Protein AF-A0A7K4CWM9-F1 (afdb_monomer_lite)

Foldseek 3Di:
DDDFDFDWDQDPVRFTWTFGQPDPVGRDTDTHGPQVVCCVVVVHHDDDDDDDDDPPPPD

Structure (mmCIF, N/CA/C/O backbone):
data_AF-A0A7K4CWM9-F1
#
_entry.id   AF-A0A7K4CWM9-F1
#
loop_
_atom_site.group_PDB
_atom_site.id
_atom_site.type_symbol
_atom_site.label_atom_id
_atom_site.label_alt_id
_atom_site.label_comp_id
_atom_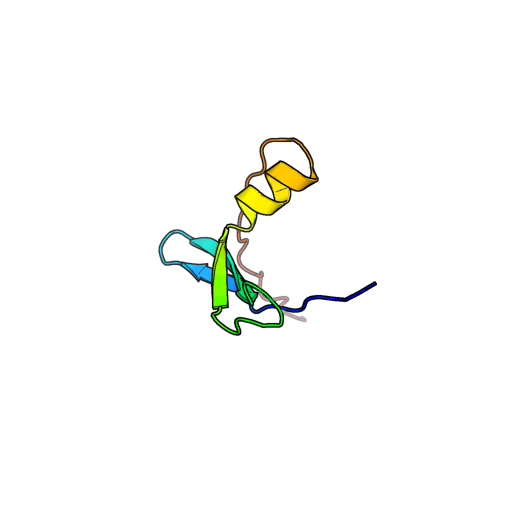site.label_a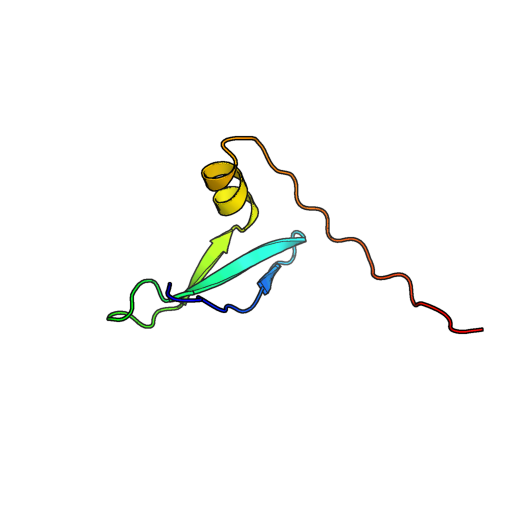sym_id
_atom_site.label_entity_id
_atom_site.label_seq_id
_atom_site.pdbx_PDB_ins_code
_atom_site.Cartn_x
_atom_site.Cartn_y
_atom_site.Cartn_z
_atom_site.occupancy
_atom_site.B_iso_or_equiv
_atom_site.auth_seq_id
_atom_site.auth_comp_id
_atom_site.auth_asym_id
_atom_site.auth_atom_id
_atom_site.pdbx_PDB_model_num
ATOM 1 N N . MET A 1 1 ? 19.563 10.460 6.863 1.00 47.41 1 MET A N 1
ATOM 2 C CA . MET A 1 1 ? 18.189 10.239 6.369 1.00 47.41 1 MET A CA 1
ATOM 3 C C . MET A 1 1 ? 18.309 9.484 5.062 1.00 47.41 1 MET A C 1
ATOM 5 O O . MET A 1 1 ? 18.864 10.034 4.122 1.00 47.41 1 MET A O 1
ATOM 9 N N . THR A 1 2 ? 17.919 8.213 5.034 1.00 47.72 2 THR A N 1
ATOM 10 C CA . THR A 1 2 ? 17.996 7.386 3.823 1.00 47.72 2 THR A CA 1
ATOM 11 C C . THR A 1 2 ? 16.683 7.552 3.073 1.00 47.72 2 THR A C 1
ATOM 13 O O . THR A 1 2 ? 15.637 7.157 3.580 1.00 47.72 2 THR A O 1
ATOM 16 N N . THR A 1 3 ? 16.710 8.197 1.911 1.00 49.72 3 THR A N 1
ATOM 17 C CA . THR A 1 3 ? 15.520 8.346 1.067 1.00 49.72 3 THR A CA 1
ATOM 18 C C . THR A 1 3 ? 15.294 7.038 0.317 1.00 49.72 3 THR A C 1
ATOM 20 O O . THR A 1 3 ? 16.122 6.653 -0.505 1.00 49.72 3 THR A O 1
ATOM 23 N N . ILE A 1 4 ? 14.195 6.346 0.612 1.00 61.16 4 ILE A N 1
ATOM 24 C CA . ILE A 1 4 ? 13.782 5.145 -0.121 1.00 61.16 4 ILE A CA 1
ATOM 25 C C . ILE A 1 4 ? 12.862 5.607 -1.252 1.00 61.16 4 ILE A C 1
ATOM 27 O O . ILE A 1 4 ? 11.820 6.206 -0.996 1.00 61.16 4 ILE A O 1
ATOM 31 N N . SER A 1 5 ? 13.266 5.376 -2.500 1.00 64.25 5 SER A N 1
ATOM 32 C CA . SER A 1 5 ? 12.428 5.593 -3.680 1.00 64.25 5 SER A CA 1
ATOM 33 C C . SER A 1 5 ? 11.970 4.244 -4.234 1.00 64.25 5 SER A C 1
ATOM 35 O O . SER A 1 5 ? 12.770 3.326 -4.410 1.00 64.25 5 SER A O 1
ATOM 37 N N . GLY A 1 6 ? 10.668 4.115 -4.484 1.00 68.06 6 GLY A N 1
ATOM 38 C CA . GLY A 1 6 ? 10.037 2.902 -5.003 1.00 68.06 6 GLY A CA 1
ATOM 39 C C . GLY A 1 6 ? 9.143 3.207 -6.201 1.00 68.06 6 GLY A C 1
ATOM 40 O O . GLY A 1 6 ? 8.789 4.361 -6.452 1.00 68.06 6 GLY A O 1
ATOM 41 N N . LYS A 1 7 ? 8.778 2.168 -6.956 1.00 72.12 7 LYS A N 1
ATOM 42 C CA . LYS A 1 7 ? 7.720 2.276 -7.968 1.00 72.12 7 LYS A CA 1
ATOM 43 C C . LYS A 1 7 ? 6.380 2.037 -7.286 1.00 72.12 7 LYS A C 1
ATOM 45 O O . LYS A 1 7 ? 6.221 1.029 -6.599 1.00 72.12 7 LYS A O 1
ATOM 50 N N . LEU A 1 8 ? 5.447 2.957 -7.504 1.00 76.38 8 LEU A N 1
ATOM 51 C CA . LEU A 1 8 ? 4.045 2.729 -7.189 1.00 76.38 8 LEU A CA 1
ATOM 52 C C . LEU A 1 8 ? 3.459 1.812 -8.257 1.00 76.38 8 LEU A C 1
ATOM 54 O O . LEU A 1 8 ? 3.661 2.037 -9.454 1.00 76.38 8 LEU A O 1
ATOM 58 N N . LEU A 1 9 ? 2.769 0.777 -7.809 1.00 79.31 9 LEU A N 1
ATOM 59 C CA . LEU A 1 9 ? 2.006 -0.133 -8.640 1.00 79.31 9 LEU A CA 1
ATOM 60 C C . LEU A 1 9 ? 0.534 0.021 -8.295 1.00 79.31 9 LEU A C 1
ATOM 62 O O . LEU A 1 9 ? 0.183 0.311 -7.154 1.00 79.31 9 LEU A O 1
ATOM 66 N N . ILE A 1 10 ? -0.300 -0.138 -9.311 1.00 81.38 10 ILE A N 1
ATOM 67 C CA . ILE A 1 10 ? -1.750 -0.128 -9.184 1.00 81.38 10 ILE A CA 1
ATOM 68 C C . ILE A 1 10 ? -2.201 -1.515 -9.620 1.00 81.38 10 ILE A C 1
ATOM 70 O O . ILE A 1 10 ? -1.822 -1.955 -10.711 1.00 81.38 10 ILE A O 1
ATOM 74 N N . ASP A 1 11 ? -2.929 -2.214 -8.758 1.00 77.81 11 ASP A N 1
ATOM 75 C CA . ASP A 1 11 ? -3.507 -3.513 -9.098 1.00 77.81 11 ASP A CA 1
ATOM 76 C C . ASP A 1 11 ? -4.844 -3.369 -9.849 1.00 77.81 11 ASP A C 1
ATOM 78 O O . ASP A 1 11 ? -5.346 -2.268 -10.090 1.00 77.81 11 ASP A O 1
ATOM 82 N N . GLU A 1 12 ? -5.428 -4.500 -10.249 1.00 77.69 12 GLU A N 1
ATOM 83 C CA . GLU A 1 12 ? -6.719 -4.539 -10.949 1.00 77.69 12 GLU A CA 1
ATOM 84 C C . GLU A 1 12 ? -7.891 -4.044 -10.075 1.00 77.69 12 GLU A C 1
ATOM 86 O O . GLU A 1 12 ? -8.947 -3.690 -10.598 1.00 77.69 12 GLU A O 1
ATOM 91 N N . GLU A 1 13 ? -7.697 -3.964 -8.755 1.00 77.12 13 GLU A N 1
ATOM 92 C CA . GLU A 1 13 ? -8.654 -3.443 -7.776 1.00 77.12 13 GLU A CA 1
ATOM 93 C C . GLU A 1 13 ? -8.431 -1.945 -7.464 1.00 77.12 13 GLU A C 1
ATOM 95 O O . GLU A 1 13 ? -9.088 -1.400 -6.577 1.00 77.12 13 GLU A O 1
ATOM 100 N N . ASN A 1 14 ? -7.549 -1.253 -8.202 1.00 74.56 14 ASN A N 1
ATOM 101 C CA . ASN A 1 14 ? -7.106 0.130 -7.959 1.00 74.56 14 ASN A CA 1
ATOM 102 C C . ASN A 1 14 ? -6.394 0.365 -6.616 1.00 74.56 14 ASN A C 1
ATOM 104 O O . ASN A 1 14 ? -6.278 1.512 -6.172 1.00 74.56 14 ASN A O 1
ATOM 108 N N . LYS A 1 15 ? -5.875 -0.677 -5.967 1.00 78.56 15 LYS A N 1
ATOM 109 C CA . LYS A 1 15 ? -5.054 -0.509 -4.767 1.00 78.56 15 LYS A CA 1
ATOM 110 C C . LYS A 1 15 ? -3.645 -0.104 -5.159 1.00 78.56 15 LYS A C 1
ATOM 112 O O . LYS A 1 15 ? -3.058 -0.636 -6.103 1.00 78.56 15 LYS A O 1
ATOM 117 N N . ILE A 1 16 ? -3.098 0.845 -4.403 1.00 84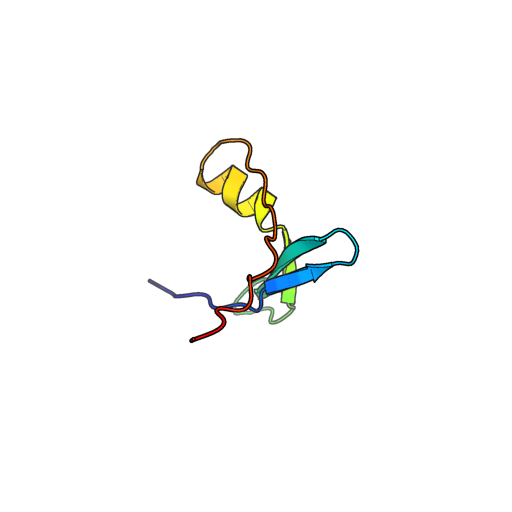.56 16 ILE A N 1
ATOM 118 C CA . ILE A 1 16 ? -1.732 1.323 -4.594 1.00 84.56 16 ILE A CA 1
ATOM 119 C C . ILE A 1 16 ? -0.804 0.537 -3.676 1.00 84.56 16 ILE A C 1
ATOM 121 O O . ILE A 1 16 ? -0.914 0.632 -2.452 1.00 84.56 16 ILE A O 1
ATOM 125 N N . SER A 1 17 ? 0.148 -0.181 -4.260 1.00 86.38 17 SER A N 1
ATOM 126 C CA . SER A 1 17 ? 1.250 -0.802 -3.531 1.00 86.38 17 SER A CA 1
ATOM 127 C C . SER A 1 17 ? 2.579 -0.143 -3.891 1.00 86.38 17 SER A C 1
ATOM 129 O O . SER A 1 17 ? 2.788 0.364 -4.997 1.00 86.38 17 SER A O 1
ATOM 131 N N . MET A 1 18 ? 3.501 -0.124 -2.936 1.00 83.06 18 MET A N 1
ATOM 132 C CA . MET A 1 18 ? 4.870 0.321 -3.145 1.00 83.06 18 MET A CA 1
ATOM 133 C C . MET A 1 18 ? 5.795 -0.888 -3.093 1.00 83.06 18 MET A C 1
ATOM 135 O O . MET A 1 18 ? 5.830 -1.602 -2.091 1.00 83.06 18 MET A O 1
ATOM 139 N N . LYS A 1 19 ? 6.582 -1.090 -4.155 1.00 82.44 19 LYS A N 1
ATOM 140 C CA . LYS A 1 19 ? 7.652 -2.092 -4.133 1.00 82.44 19 LYS A CA 1
ATOM 141 C C . LYS A 1 19 ? 8.864 -1.553 -3.399 1.00 82.44 19 LYS A C 1
ATOM 143 O O . LYS A 1 19 ? 9.530 -0.644 -3.904 1.00 82.44 19 LYS A O 1
ATOM 148 N N . ILE A 1 20 ? 9.162 -2.140 -2.245 1.00 77.31 20 ILE A N 1
ATOM 149 C CA . ILE A 1 20 ? 10.348 -1.818 -1.449 1.00 77.31 20 ILE A CA 1
ATOM 150 C C . ILE A 1 20 ? 11.226 -3.054 -1.243 1.00 77.31 20 ILE A C 1
ATOM 152 O O . ILE A 1 20 ? 10.702 -4.164 -1.144 1.00 77.31 20 ILE A O 1
ATOM 156 N N . PRO A 1 21 ? 12.558 -2.891 -1.177 1.00 76.19 21 PRO A N 1
ATOM 157 C CA . PRO A 1 21 ? 13.438 -3.976 -0.768 1.00 76.19 21 PRO A CA 1
ATOM 158 C C . PRO A 1 21 ? 13.199 -4.299 0.709 1.00 76.19 21 PRO A C 1
ATOM 160 O O . PRO A 1 21 ? 13.214 -3.395 1.547 1.00 76.19 21 PRO A O 1
ATOM 163 N N . LEU A 1 22 ? 13.014 -5.583 1.030 1.00 72.38 22 LEU A N 1
ATOM 164 C CA . LEU A 1 22 ? 12.771 -6.041 2.403 1.00 72.38 22 LEU A CA 1
ATOM 165 C C . LEU A 1 22 ? 13.917 -5.650 3.352 1.00 72.38 22 LEU A C 1
ATOM 167 O O . LEU A 1 22 ? 13.695 -5.317 4.514 1.00 72.38 22 LEU A O 1
ATOM 171 N N . SER A 1 23 ? 15.158 -5.681 2.863 1.00 70.19 23 SER A N 1
ATOM 172 C CA . SER A 1 23 ? 16.311 -5.124 3.570 1.00 70.19 23 SER A CA 1
ATOM 173 C C . SER A 1 23 ? 17.459 -4.828 2.596 1.00 70.19 23 SER A C 1
ATOM 175 O O . SER A 1 23 ? 17.482 -5.371 1.493 1.00 70.19 23 SER A O 1
ATOM 177 N N . PRO A 1 24 ? 18.479 -4.046 2.990 1.00 69.25 24 PRO A N 1
ATOM 178 C CA . PRO A 1 24 ? 19.687 -3.877 2.178 1.00 69.25 24 PRO A CA 1
ATOM 179 C C . PRO A 1 24 ? 20.418 -5.197 1.883 1.00 69.25 24 PRO A C 1
ATOM 181 O O . PRO A 1 24 ? 21.138 -5.291 0.894 1.00 69.25 24 PRO A O 1
ATOM 184 N N . ALA A 1 25 ? 20.247 -6.204 2.747 1.00 75.62 25 ALA A N 1
ATOM 185 C CA . ALA A 1 25 ? 20.861 -7.522 2.615 1.00 75.62 25 ALA A CA 1
ATOM 186 C C . ALA A 1 25 ? 19.999 -8.515 1.816 1.00 75.62 25 ALA A C 1
ATOM 188 O O . ALA A 1 25 ? 20.528 -9.517 1.342 1.00 75.62 25 ALA A O 1
ATOM 189 N N . ASN A 1 26 ? 18.698 -8.241 1.656 1.00 69.56 26 ASN A N 1
ATOM 190 C CA . ASN A 1 26 ? 17.782 -9.061 0.873 1.00 69.56 26 ASN A CA 1
ATOM 191 C C . ASN A 1 26 ? 17.067 -8.196 -0.182 1.00 69.56 26 ASN A C 1
ATOM 193 O O . ASN A 1 26 ? 16.106 -7.499 0.159 1.00 69.56 26 ASN A O 1
ATOM 197 N N . PRO A 1 27 ? 17.517 -8.226 -1.450 1.00 69.69 27 PRO A N 1
ATOM 198 C CA . PRO A 1 27 ? 17.000 -7.369 -2.515 1.00 69.69 27 PRO A CA 1
ATOM 199 C C . PRO A 1 27 ? 15.615 -7.794 -3.024 1.00 69.69 27 PRO A C 1
ATOM 201 O O . PRO A 1 27 ? 15.132 -7.229 -4.005 1.00 69.69 27 PRO A O 1
ATOM 204 N N . GLU A 1 28 ? 14.982 -8.789 -2.399 1.00 81.25 28 GLU A N 1
ATOM 205 C CA . GLU A 1 28 ? 13.609 -9.163 -2.712 1.00 81.25 28 GLU A CA 1
ATOM 206 C C . GLU A 1 28 ? 12.678 -7.966 -2.498 1.00 81.25 28 GLU A C 1
ATOM 208 O O . GLU A 1 28 ? 12.600 -7.379 -1.413 1.00 81.25 28 GLU A O 1
ATOM 213 N N . LEU A 1 29 ?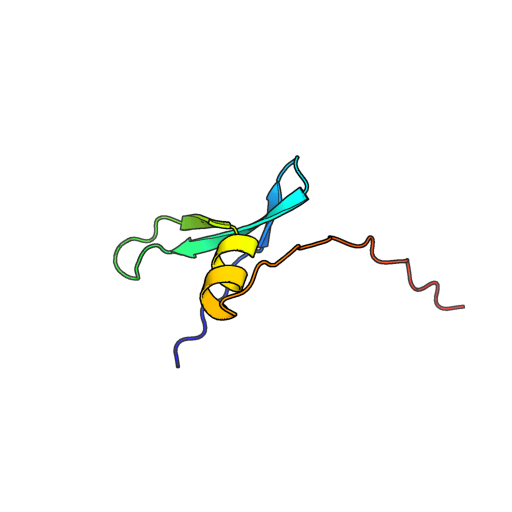 12.006 -7.583 -3.585 1.00 78.44 29 LEU A N 1
ATOM 214 C CA . LEU A 1 29 ? 11.021 -6.517 -3.587 1.00 78.44 29 LEU A CA 1
ATOM 215 C C . LEU A 1 29 ? 9.697 -7.089 -3.106 1.00 78.44 29 LEU A C 1
ATOM 217 O O . LEU A 1 29 ? 9.132 -7.967 -3.758 1.00 78.44 29 LEU A O 1
ATOM 221 N N . VAL A 1 30 ? 9.205 -6.559 -1.996 1.00 82.19 30 VAL A N 1
ATOM 222 C CA . VAL A 1 30 ? 7.884 -6.885 -1.467 1.00 82.19 30 VAL A CA 1
ATOM 223 C C . VAL A 1 30 ? 6.899 -5.790 -1.847 1.00 82.19 30 VAL A C 1
ATOM 225 O O . VAL A 1 30 ? 7.244 -4.606 -1.871 1.00 82.19 30 VAL A O 1
ATOM 228 N N . ASP A 1 31 ? 5.679 -6.201 -2.172 1.00 82.75 31 ASP A N 1
ATOM 229 C CA . ASP A 1 31 ? 4.559 -5.300 -2.405 1.00 82.75 31 ASP A CA 1
ATOM 230 C C . ASP A 1 31 ? 3.961 -4.906 -1.055 1.00 82.75 31 ASP A C 1
ATOM 232 O O . ASP A 1 31 ? 3.430 -5.751 -0.336 1.00 82.75 31 ASP A O 1
ATOM 236 N N . VAL A 1 32 ? 4.067 -3.624 -0.704 1.00 82.62 32 VAL A N 1
ATOM 237 C CA . VAL A 1 32 ? 3.497 -3.096 0.539 1.00 82.62 32 VAL A CA 1
ATOM 238 C C . VAL A 1 32 ? 2.323 -2.175 0.208 1.00 82.62 32 VAL A C 1
ATOM 240 O O . VAL A 1 32 ? 2.530 -1.195 -0.515 1.00 82.62 32 VAL A O 1
ATOM 243 N N . PRO A 1 33 ? 1.103 -2.456 0.702 1.00 86.56 33 PRO A N 1
ATOM 244 C CA . PRO A 1 33 ? -0.052 -1.588 0.502 1.00 86.56 33 PRO A CA 1
ATOM 245 C C . PRO A 1 33 ? 0.199 -0.191 1.077 1.00 86.56 33 PRO A C 1
ATOM 247 O O . PRO A 1 33 ? 0.570 -0.032 2.240 1.00 86.56 33 PRO A O 1
ATOM 250 N N . LEU A 1 34 ? 0.007 0.842 0.255 1.00 86.38 34 LEU A N 1
ATOM 251 C CA . LEU A 1 34 ? 0.274 2.218 0.668 1.00 86.38 34 LEU A CA 1
ATOM 252 C C . LEU A 1 34 ? -0.768 2.725 1.674 1.00 86.38 34 LEU A C 1
ATOM 254 O O . LEU A 1 34 ? -0.423 3.532 2.531 1.00 86.38 34 LEU A O 1
ATOM 258 N N . GLU A 1 35 ? -2.013 2.242 1.588 1.00 86.94 35 GLU A N 1
ATOM 259 C CA . GLU A 1 35 ? -3.054 2.515 2.590 1.00 86.94 35 GLU A CA 1
ATOM 260 C C . GLU A 1 35 ? -2.580 2.102 3.981 1.00 86.94 35 GLU A C 1
ATOM 262 O O . GLU A 1 35 ? -2.474 2.962 4.846 1.00 86.94 35 GLU A O 1
ATOM 267 N N . GLU A 1 36 ? -2.187 0.838 4.166 1.00 85.31 36 GLU A N 1
ATOM 268 C CA . GLU A 1 36 ? -1.734 0.309 5.461 1.00 85.31 36 GLU A CA 1
ATOM 269 C C . GLU A 1 36 ? -0.551 1.106 6.031 1.00 85.31 36 GLU A C 1
ATOM 271 O O . GLU A 1 36 ? -0.553 1.476 7.205 1.00 85.31 36 GLU A O 1
ATOM 276 N N . LEU A 1 37 ? 0.426 1.458 5.185 1.00 85.75 37 LEU A N 1
ATOM 277 C CA . LEU A 1 37 ? 1.566 2.289 5.591 1.00 85.75 37 LEU A CA 1
ATOM 278 C C . LEU A 1 37 ? 1.143 3.684 6.063 1.00 85.75 37 LEU A C 1
ATOM 280 O O . LEU A 1 37 ? 1.693 4.212 7.033 1.00 85.75 37 LEU A O 1
ATOM 284 N N . LEU A 1 38 ? 0.202 4.315 5.359 1.00 86.75 38 LEU A N 1
ATOM 285 C CA . LEU A 1 38 ? -0.300 5.635 5.726 1.00 86.75 38 LEU A CA 1
ATOM 286 C C . LEU A 1 38 ? -1.166 5.570 6.982 1.00 86.75 38 LEU A C 1
ATOM 288 O O . LEU A 1 38 ? -1.090 6.486 7.798 1.00 86.75 38 LEU A O 1
ATOM 292 N N . GLU A 1 39 ? -1.949 4.508 7.160 1.00 91.12 39 GLU A N 1
ATOM 293 C CA . GLU A 1 39 ? -2.747 4.297 8.365 1.00 91.12 39 GLU A CA 1
ATOM 294 C C . GLU A 1 39 ? -1.869 4.133 9.604 1.00 91.12 39 GLU A C 1
ATOM 296 O O . GLU A 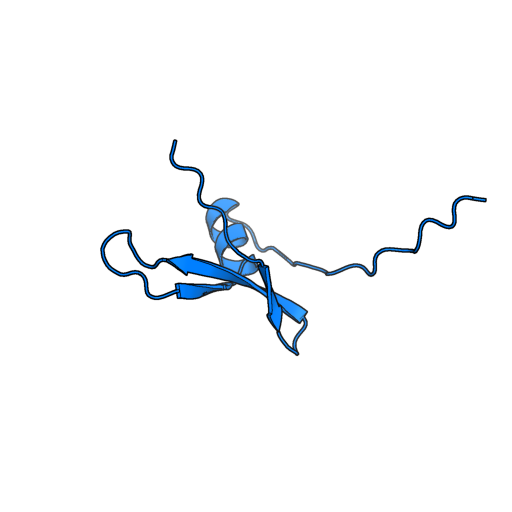1 39 ? -2.123 4.784 10.621 1.00 91.12 39 GLU A O 1
ATOM 301 N N . GLU A 1 40 ? -0.800 3.337 9.506 1.00 88.31 40 GLU A N 1
ATOM 302 C CA . GLU A 1 40 ? 0.179 3.159 10.579 1.00 88.31 40 GLU A CA 1
ATOM 303 C C . GLU A 1 40 ? 0.908 4.473 10.893 1.00 88.31 40 GLU A C 1
ATOM 305 O O . GLU A 1 40 ? 1.013 4.872 12.054 1.00 88.31 40 GLU A O 1
ATOM 310 N N . TYR A 1 41 ? 1.361 5.192 9.860 1.00 87.62 41 TYR A N 1
ATOM 311 C CA . TYR A 1 41 ? 2.090 6.449 10.031 1.00 87.62 41 TYR A CA 1
ATOM 312 C C . TYR A 1 41 ? 1.218 7.580 10.603 1.00 87.62 41 TYR A C 1
ATOM 314 O O . TYR A 1 41 ? 1.678 8.366 11.433 1.00 87.62 41 TYR A O 1
ATOM 322 N N . LEU A 1 42 ? -0.037 7.689 10.156 1.00 90.00 42 LEU A N 1
ATOM 323 C CA . LEU A 1 42 ? -0.968 8.743 10.574 1.00 90.00 42 LEU A CA 1
ATOM 324 C C . LEU A 1 42 ? -1.768 8.372 11.830 1.00 90.00 42 LEU A C 1
ATOM 326 O O . LEU A 1 42 ? -2.373 9.258 12.442 1.00 90.00 42 LEU A O 1
ATOM 330 N N . GLY A 1 43 ? -1.800 7.088 12.203 1.00 92.38 43 GLY A N 1
ATOM 331 C CA . GLY A 1 43 ? -2.604 6.555 13.303 1.00 92.38 43 GLY A CA 1
ATOM 332 C C . GLY A 1 43 ? -4.111 6.707 13.077 1.00 92.38 43 GLY A C 1
ATOM 333 O O . GLY A 1 43 ? -4.861 6.934 14.030 1.00 92.38 43 GLY A O 1
ATOM 334 N N . LYS A 1 44 ? -4.560 6.685 11.819 1.00 90.75 44 LYS A N 1
ATOM 335 C CA . LYS A 1 44 ? -5.955 6.922 11.414 1.00 90.75 44 LYS A CA 1
ATOM 336 C C . LYS A 1 44 ? -6.296 6.079 10.200 1.00 90.75 44 LYS A C 1
ATOM 338 O O . LYS A 1 44 ? -5.411 5.788 9.415 1.00 90.75 44 LYS A O 1
ATOM 343 N N . GLN A 1 45 ? -7.579 5.786 10.013 1.00 89.12 45 GLN A N 1
ATOM 344 C CA . GLN A 1 45 ? -8.051 5.154 8.786 1.00 89.12 45 GLN A CA 1
ATOM 345 C C . GLN A 1 45 ? -7.845 6.093 7.589 1.00 89.12 45 GLN A C 1
ATOM 347 O O . GLN A 1 45 ? -8.192 7.278 7.657 1.00 89.12 45 GLN A O 1
ATOM 352 N N . VAL A 1 46 ? -7.285 5.566 6.507 1.00 86.19 46 VAL A N 1
ATOM 353 C CA . VAL A 1 46 ? -6.967 6.300 5.280 1.00 86.19 46 VAL A CA 1
ATOM 354 C C . VAL A 1 46 ? -7.685 5.612 4.134 1.00 86.19 46 VAL A C 1
ATOM 356 O O . VAL A 1 46 ? -7.715 4.393 4.063 1.00 86.19 46 VAL A O 1
ATOM 359 N N . ARG A 1 47 ? -8.261 6.407 3.230 1.00 84.12 47 ARG A N 1
ATOM 360 C CA . ARG A 1 47 ? -8.812 5.912 1.971 1.00 84.12 47 ARG A CA 1
ATOM 361 C C . ARG A 1 47 ? -8.089 6.577 0.815 1.00 84.12 47 ARG A C 1
ATOM 363 O O . ARG A 1 47 ? -8.082 7.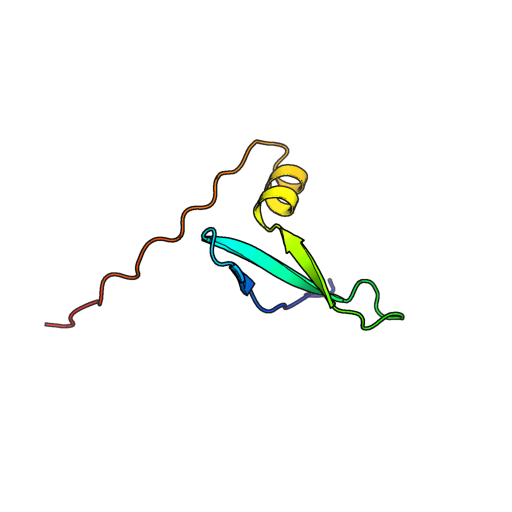807 0.738 1.00 84.12 47 ARG A O 1
ATOM 370 N N . ILE A 1 48 ? -7.487 5.787 -0.067 1.00 82.12 48 ILE A N 1
ATOM 371 C CA . ILE A 1 48 ? -6.809 6.307 -1.261 1.00 82.12 48 ILE A CA 1
ATOM 372 C C . ILE A 1 48 ? -7.749 6.214 -2.465 1.00 82.12 48 ILE A C 1
ATOM 374 O O . ILE A 1 48 ? -8.275 5.151 -2.777 1.00 82.12 48 ILE A O 1
ATOM 378 N N . GLU A 1 49 ? -7.939 7.329 -3.172 1.00 79.62 49 GLU A N 1
ATOM 379 C CA . GLU A 1 49 ? -8.706 7.375 -4.420 1.00 79.62 49 GLU A CA 1
ATOM 380 C C . GLU A 1 49 ? -7.819 7.883 -5.562 1.00 79.62 49 GLU A C 1
ATOM 382 O O . GLU A 1 49 ? -7.233 8.966 -5.488 1.00 79.62 49 GLU A O 1
ATOM 387 N N . ILE A 1 50 ? -7.711 7.090 -6.632 1.00 77.00 50 ILE A N 1
ATOM 388 C CA . ILE A 1 50 ? -6.985 7.474 -7.845 1.00 77.00 50 ILE A CA 1
ATOM 389 C C . ILE A 1 50 ? -7.934 8.278 -8.725 1.00 77.00 50 ILE A C 1
ATOM 391 O O . ILE A 1 50 ? -8.842 7.733 -9.352 1.00 77.00 50 ILE A O 1
ATOM 395 N N . LEU A 1 51 ? -7.721 9.590 -8.779 1.00 75.56 51 LEU A N 1
ATOM 396 C CA . LEU A 1 51 ? -8.480 10.455 -9.671 1.00 75.56 51 LEU A CA 1
ATOM 397 C C . LEU A 1 51 ? -7.867 10.418 -11.077 1.00 75.56 51 LEU A C 1
ATOM 399 O O . LEU A 1 51 ? -6.644 10.545 -11.213 1.00 75.56 51 LEU A O 1
ATOM 403 N N . PRO A 1 52 ? -8.682 10.278 -12.137 1.00 73.44 52 PRO A N 1
ATOM 404 C CA . PRO A 1 52 ? -8.190 10.449 -13.492 1.00 73.44 52 PRO A CA 1
ATOM 405 C C . PRO A 1 52 ? -7.622 11.863 -13.626 1.00 73.44 52 PRO A C 1
ATOM 407 O O . PRO A 1 52 ? -8.254 12.845 -13.233 1.00 73.44 52 PRO A O 1
ATOM 410 N N . VAL A 1 53 ? -6.415 11.974 -14.175 1.00 73.00 53 VAL A N 1
ATOM 411 C CA . VAL A 1 53 ? -5.835 13.282 -14.473 1.00 73.00 53 VAL A CA 1
ATOM 412 C C . VAL A 1 53 ? -6.675 13.882 -15.594 1.00 73.00 53 VAL A C 1
ATOM 414 O O . VAL A 1 53 ? -6.598 13.418 -16.733 1.00 73.00 53 VAL A O 1
ATOM 417 N N . GLU A 1 54 ? -7.498 14.886 -15.286 1.00 69.69 54 GLU A N 1
ATOM 418 C CA . GLU A 1 54 ? -8.178 15.643 -16.333 1.00 69.69 54 GLU A CA 1
ATOM 419 C C . GLU A 1 54 ? -7.106 16.164 -17.299 1.00 69.69 54 GLU A C 1
ATOM 421 O O . GLU A 1 54 ? -6.136 16.799 -16.854 1.00 69.69 54 GLU A O 1
ATOM 426 N N . PRO A 1 55 ? -7.216 15.895 -18.614 1.00 62.03 55 PRO A N 1
ATOM 427 C CA . PRO A 1 55 ? -6.288 16.472 -19.560 1.00 62.03 55 PRO A CA 1
ATOM 428 C C . PRO A 1 55 ? -6.423 17.985 -19.427 1.00 62.03 55 PRO A C 1
ATOM 430 O O . PRO A 1 55 ? -7.464 18.562 -19.740 1.00 62.03 55 PRO A O 1
ATOM 433 N N . ARG A 1 56 ? -5.367 18.641 -18.938 1.00 62.91 56 ARG A N 1
ATOM 434 C CA . ARG A 1 56 ? -5.243 20.095 -19.013 1.00 62.91 56 ARG A CA 1
ATOM 435 C C . ARG A 1 56 ? -5.167 20.445 -20.494 1.00 62.91 56 ARG A C 1
ATOM 437 O O . ARG A 1 56 ? -4.077 20.521 -21.056 1.00 62.91 56 ARG A O 1
ATOM 444 N N . ILE A 1 57 ? -6.321 20.614 -21.134 1.00 62.81 57 ILE A N 1
ATOM 445 C CA . ILE A 1 57 ? -6.418 21.199 -22.465 1.00 62.81 57 ILE A CA 1
ATOM 446 C C . ILE A 1 57 ? -5.898 22.625 -22.294 1.00 62.81 57 ILE A C 1
ATOM 448 O O . ILE A 1 57 ? -6.607 23.508 -21.813 1.00 62.81 57 ILE A O 1
ATOM 452 N N . LYS A 1 58 ? -4.617 22.837 -22.608 1.00 54.06 58 LYS A N 1
ATOM 453 C CA . LYS A 1 58 ? -4.086 24.180 -22.825 1.00 54.06 58 LYS A CA 1
ATOM 454 C C . LYS A 1 58 ? -4.830 24.724 -24.042 1.00 54.06 58 LYS A C 1
ATOM 456 O O . LYS A 1 58 ? -4.598 24.253 -25.152 1.00 54.06 58 LYS A O 1
ATOM 461 N N . LYS A 1 59 ? -5.783 25.616 -23.788 1.00 50.88 59 LYS A N 1
ATOM 462 C CA . LYS A 1 59 ? -6.454 26.412 -24.812 1.00 50.88 59 LYS A CA 1
ATOM 463 C C . LYS A 1 59 ? -5.546 27.554 -25.252 1.00 50.88 59 LYS A C 1
ATOM 465 O O . LYS A 1 59 ? -4.768 28.028 -24.392 1.00 50.88 59 LYS A O 1
#

Radius of gyration: 14.9 Å; chains: 1; bounding box: 30×36×38 Å

Sequence (59 aa):
MTTISGKLLIDEENKISMKIPLSPANPELVDVPLEELLEEYLGKQVRIEILPVEPRIKK

pLDDT: mean 76.23, std 11.15, range [47.41, 92.38]

Secondary structure (DSSP, 8-state):
------EEEE-TT--EEEEEEEETTEEEEEEEEHHHHHHHHHTS---------------